Protein AF-A0A1B6I574-F1 (afdb_monomer)

Mean predicted aligned error: 7.99 Å

Foldseek 3Di:
DPDDDDDDDDPDDPDDDQFAPPAAEDEAEFAFQPQDDFLVCCVVSLQDCPPPCVGSVVSSVVVVVVVVSCVRHVYHYRYGYWNDPWDADPVDGGTDTRRRCVVVVVD

Structure (mmCIF, N/CA/C/O backbone):
data_AF-A0A1B6I574-F1
#
_entry.id   AF-A0A1B6I574-F1
#
loop_
_atom_site.group_PDB
_atom_site.id
_atom_site.type_symbol
_atom_site.label_atom_id
_atom_site.label_alt_id
_atom_site.label_comp_id
_atom_site.label_asym_id
_atom_site.label_entity_id
_atom_site.label_seq_id
_atom_site.pdbx_PDB_ins_code
_atom_site.Cartn_x
_atom_site.Cartn_y
_atom_site.Cartn_z
_atom_site.occupancy
_atom_site.B_iso_or_equiv
_atom_site.auth_seq_id
_atom_site.auth_comp_id
_atom_site.auth_asym_id
_atom_site.auth_atom_id
_atom_site.pdbx_PDB_model_num
ATOM 1 N N . ASN A 1 1 ? -58.635 -9.115 32.995 1.00 46.16 1 ASN A N 1
ATOM 2 C CA . ASN A 1 1 ? -57.243 -9.573 33.195 1.00 46.16 1 ASN A CA 1
ATOM 3 C C . ASN A 1 1 ? -56.537 -9.670 31.858 1.00 46.16 1 ASN A C 1
ATOM 5 O O . ASN A 1 1 ? -56.694 -10.666 31.168 1.00 46.16 1 ASN A O 1
ATOM 9 N N . VAL A 1 2 ? -55.830 -8.611 31.457 1.00 53.78 2 VAL A N 1
ATOM 10 C CA . VAL A 1 2 ? -55.049 -8.604 30.211 1.00 53.78 2 VAL A CA 1
ATOM 11 C C . VAL A 1 2 ? -53.690 -9.219 30.532 1.00 53.78 2 VAL A C 1
ATOM 13 O O . VAL A 1 2 ? -52.895 -8.623 31.253 1.00 53.78 2 VAL A O 1
ATOM 16 N N . SER A 1 3 ? -53.461 -10.445 30.069 1.00 62.00 3 SER A N 1
ATOM 17 C CA . SER A 1 3 ? -52.201 -11.162 30.256 1.00 62.00 3 SER A CA 1
ATOM 18 C C . SER A 1 3 ? -51.074 -10.413 29.548 1.00 62.00 3 SER A C 1
ATOM 20 O O . SER A 1 3 ? -51.012 -10.373 28.318 1.00 62.00 3 SER A O 1
ATOM 22 N N . THR A 1 4 ? -50.175 -9.804 30.312 1.00 70.81 4 THR A N 1
ATOM 23 C CA . THR A 1 4 ? -48.959 -9.203 29.768 1.00 70.81 4 THR A CA 1
ATOM 24 C C . THR A 1 4 ? -48.016 -10.320 29.326 1.00 70.81 4 THR A C 1
ATOM 26 O O . THR A 1 4 ? -47.449 -11.020 30.162 1.00 70.81 4 THR A O 1
ATOM 29 N N . GLY A 1 5 ? -47.889 -10.512 28.012 1.00 77.50 5 GLY A N 1
ATOM 30 C CA . GLY A 1 5 ? -46.981 -11.494 27.418 1.00 77.50 5 GLY A CA 1
ATOM 31 C C . GLY A 1 5 ? -45.498 -11.177 27.650 1.00 77.50 5 GLY A C 1
ATOM 32 O O . GLY A 1 5 ? -45.124 -10.057 28.007 1.00 77.50 5 GLY A O 1
ATOM 33 N N . PHE A 1 6 ? -44.653 -12.186 27.425 1.00 76.38 6 PHE A N 1
ATOM 34 C CA . PHE A 1 6 ? -43.200 -12.120 27.589 1.00 76.38 6 PHE A CA 1
ATOM 35 C C . PHE A 1 6 ? -42.573 -11.086 26.637 1.00 76.38 6 PHE A C 1
ATOM 37 O O . PHE A 1 6 ? -42.727 -11.176 25.419 1.00 76.38 6 PHE A O 1
ATOM 44 N N . LYS A 1 7 ? -41.866 -10.089 27.189 1.00 75.62 7 LYS A N 1
ATOM 45 C CA . LYS A 1 7 ? -41.201 -9.019 26.426 1.00 75.62 7 LYS A CA 1
ATOM 46 C C . LYS A 1 7 ? -39.696 -9.263 26.369 1.00 75.62 7 LYS A C 1
ATOM 48 O O . LYS A 1 7 ? -39.002 -9.072 27.364 1.00 75.62 7 LYS A O 1
ATOM 53 N N . ILE A 1 8 ? -39.188 -9.624 25.193 1.00 76.00 8 ILE A N 1
ATOM 54 C CA . ILE A 1 8 ? -37.747 -9.729 24.942 1.00 76.00 8 ILE A CA 1
ATOM 55 C C . ILE A 1 8 ? -37.215 -8.349 24.556 1.00 76.00 8 ILE A C 1
ATOM 57 O O . ILE A 1 8 ? -37.654 -7.767 23.565 1.00 76.00 8 ILE A O 1
ATOM 61 N N . LYS A 1 9 ? -36.254 -7.831 25.326 1.00 76.94 9 LYS A N 1
ATOM 62 C CA . LYS A 1 9 ? -35.426 -6.689 24.924 1.00 76.94 9 LYS A CA 1
ATOM 63 C C . LYS A 1 9 ? -34.102 -7.217 24.387 1.00 76.94 9 LYS A C 1
ATOM 65 O O . LYS A 1 9 ? -33.353 -7.869 25.107 1.00 76.94 9 LYS A O 1
ATOM 70 N N . LEU A 1 10 ? -33.834 -6.952 23.114 1.00 77.81 10 LEU A N 1
ATOM 71 C CA . LEU A 1 10 ? -32.536 -7.218 22.507 1.00 77.81 10 LEU A CA 1
ATOM 72 C C . LEU A 1 10 ? -31.601 -6.063 22.880 1.00 77.81 10 LEU A C 1
ATOM 74 O O . LEU A 1 10 ? -31.841 -4.932 22.471 1.00 77.81 10 LEU A O 1
ATOM 78 N N . ASN A 1 11 ? -30.562 -6.343 23.668 1.00 78.62 11 ASN A N 1
ATOM 79 C CA . ASN A 1 11 ? -29.603 -5.318 24.104 1.00 78.62 11 ASN A CA 1
ATOM 80 C C . ASN 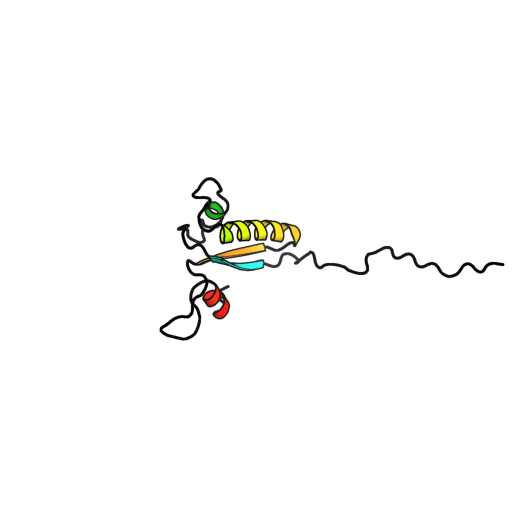A 1 11 ? -28.476 -5.073 23.088 1.00 78.62 11 ASN A C 1
ATOM 82 O O . ASN A 1 11 ? -27.769 -4.081 23.208 1.00 78.62 11 ASN A O 1
ATOM 86 N N . ASN A 1 12 ? -28.323 -5.955 22.093 1.00 76.44 12 ASN A N 1
ATOM 87 C CA . ASN A 1 12 ? -27.235 -5.922 21.118 1.00 76.44 12 ASN A CA 1
ATOM 88 C C . ASN A 1 12 ? -27.755 -6.096 19.688 1.00 76.44 12 ASN A C 1
ATOM 90 O O . ASN A 1 12 ? -28.802 -6.704 19.449 1.00 76.44 12 ASN A O 1
ATOM 94 N N . THR A 1 13 ? -26.970 -5.617 18.728 1.00 76.75 13 THR A N 1
ATOM 95 C CA . THR A 1 13 ? -27.197 -5.825 17.298 1.00 76.75 13 THR A CA 1
ATOM 96 C C . THR A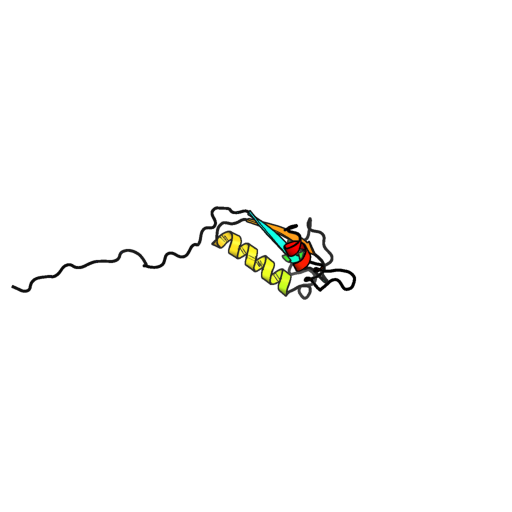 1 13 ? -27.004 -7.298 16.931 1.00 76.75 13 THR A C 1
ATOM 98 O O . THR A 1 13 ? -26.040 -7.934 17.352 1.00 76.75 13 THR A O 1
ATOM 101 N N . LYS A 1 14 ? -27.890 -7.843 16.087 1.00 77.75 14 LYS A N 1
ATOM 102 C CA . LYS A 1 14 ? -27.787 -9.220 15.559 1.00 77.75 14 LYS A CA 1
ATOM 103 C C . LYS A 1 14 ? -26.499 -9.459 14.754 1.00 77.75 14 LYS A C 1
ATOM 105 O O . LYS A 1 14 ? -26.061 -10.598 14.622 1.00 77.75 14 LYS A O 1
ATOM 110 N N . VAL A 1 15 ? -25.912 -8.396 14.204 1.00 78.56 15 VAL A N 1
ATOM 111 C CA . VAL A 1 15 ? -24.715 -8.441 13.361 1.00 78.56 15 VAL A CA 1
ATOM 112 C C . VAL A 1 15 ? -23.536 -7.855 14.130 1.00 78.56 15 VAL A C 1
ATOM 114 O O . VAL A 1 15 ? -23.563 -6.684 14.504 1.00 78.56 15 VAL A O 1
ATOM 117 N N . LYS A 1 16 ? -22.493 -8.665 14.332 1.00 76.06 16 LYS A N 1
ATOM 118 C CA . LYS A 1 16 ? -21.176 -8.224 14.804 1.00 76.06 16 LYS A CA 1
ATOM 119 C C . LYS A 1 16 ? -20.217 -8.262 13.617 1.00 76.06 16 LYS A C 1
ATOM 121 O O . LYS A 1 16 ? -19.894 -9.343 13.129 1.00 76.06 16 LYS A O 1
ATOM 126 N N . LEU A 1 17 ? -19.798 -7.097 13.133 1.00 75.25 17 LEU A N 1
ATOM 127 C CA . LEU A 1 17 ? -18.767 -7.003 12.100 1.00 75.25 17 LEU A CA 1
ATOM 128 C C . LEU A 1 17 ? -17.408 -7.349 12.729 1.00 75.25 17 LEU A C 1
ATOM 130 O O . LEU A 1 17 ? -17.135 -6.940 13.859 1.00 75.25 17 LEU A O 1
ATOM 134 N N . ARG A 1 18 ? -16.570 -8.130 12.033 1.00 75.25 18 ARG A N 1
ATOM 135 C CA . ARG A 1 18 ? -15.178 -8.334 12.463 1.00 75.25 18 ARG A CA 1
ATOM 136 C C . ARG A 1 18 ? -14.414 -7.053 12.179 1.00 75.25 18 ARG A C 1
ATOM 138 O O . ARG A 1 18 ? -14.101 -6.776 11.029 1.00 75.25 18 ARG A O 1
ATOM 145 N N . SER A 1 19 ? -14.159 -6.292 13.231 1.00 83.25 19 SER A N 1
ATOM 146 C CA . SER A 1 19 ? -13.442 -5.023 13.166 1.00 83.25 19 SER A CA 1
ATOM 147 C C . SER A 1 19 ? -12.072 -5.071 13.847 1.00 83.25 19 SER A C 1
ATOM 149 O O . SER A 1 19 ? -11.482 -4.030 14.074 1.00 83.25 19 SER A O 1
ATOM 151 N N . ASP A 1 20 ? -11.594 -6.253 14.228 1.00 92.50 20 ASP A N 1
ATOM 152 C CA . ASP A 1 20 ? -10.308 -6.435 14.903 1.00 92.50 20 ASP A CA 1
ATOM 153 C C . ASP A 1 20 ? -9.619 -7.660 14.305 1.00 92.50 20 ASP A C 1
ATOM 155 O O . ASP A 1 20 ? -10.174 -8.764 14.310 1.00 92.50 20 ASP A O 1
ATOM 159 N N . PHE A 1 21 ? -8.448 -7.439 13.719 1.00 94.31 21 PHE A N 1
ATOM 160 C CA . PHE A 1 21 ? -7.605 -8.446 13.085 1.00 94.31 21 PHE A CA 1
ATOM 161 C C . PHE A 1 21 ? -6.492 -8.927 14.026 1.00 94.31 21 PHE A C 1
ATOM 163 O O . PHE A 1 21 ? -5.624 -9.695 13.613 1.00 94.31 21 PHE A O 1
ATOM 170 N N . HIS A 1 22 ? -6.547 -8.531 15.301 1.00 94.50 22 HIS A N 1
ATOM 171 C CA . HIS A 1 22 ? -5.705 -9.028 16.385 1.00 94.50 22 HIS A CA 1
ATOM 172 C C . HIS A 1 22 ? -4.199 -8.864 16.135 1.00 94.50 22 HIS A C 1
ATOM 174 O O . HIS A 1 22 ? -3.400 -9.711 16.531 1.00 94.50 22 HIS A O 1
ATOM 180 N N . GLY A 1 23 ? -3.807 -7.773 15.478 1.00 95.00 23 GLY A N 1
ATOM 181 C CA . GLY A 1 23 ? -2.414 -7.449 15.193 1.00 95.00 23 GLY A CA 1
ATOM 182 C C . GLY A 1 23 ? -1.776 -8.333 14.123 1.00 95.00 23 GLY A C 1
ATOM 183 O O . GLY A 1 23 ? -0.554 -8.474 14.117 1.00 95.00 23 GLY A O 1
ATOM 184 N N . ILE A 1 24 ? -2.568 -8.958 13.237 1.00 95.75 24 ILE A N 1
ATOM 185 C CA . ILE A 1 24 ? -2.009 -9.731 12.121 1.00 95.75 24 ILE A CA 1
ATOM 186 C C . ILE A 1 24 ? -1.063 -8.858 11.293 1.00 95.75 24 ILE A C 1
ATOM 188 O O . ILE A 1 24 ? -1.345 -7.693 11.021 1.00 95.75 24 ILE A O 1
ATOM 192 N N . ARG A 1 25 ? 0.055 -9.446 10.874 1.00 96.12 25 ARG A N 1
ATOM 193 C CA . ARG A 1 25 ? 1.041 -8.801 10.015 1.00 96.12 25 ARG A CA 1
ATOM 194 C C . ARG A 1 25 ? 0.811 -9.226 8.573 1.00 96.12 25 ARG A C 1
ATOM 196 O O . ARG A 1 25 ? 1.021 -10.388 8.230 1.00 96.12 25 ARG A O 1
ATOM 203 N N . LEU A 1 26 ? 0.348 -8.297 7.749 1.00 94.56 26 LEU A N 1
ATOM 204 C CA . LEU A 1 26 ? 0.163 -8.485 6.317 1.00 94.56 26 LEU A CA 1
ATOM 205 C C . LEU A 1 26 ? 1.456 -8.117 5.591 1.00 94.56 26 LEU A C 1
ATOM 207 O O . LEU A 1 26 ? 2.044 -7.071 5.860 1.00 94.56 26 LEU A O 1
ATOM 211 N N . ARG A 1 27 ? 1.872 -8.960 4.646 1.00 94.75 27 ARG A N 1
A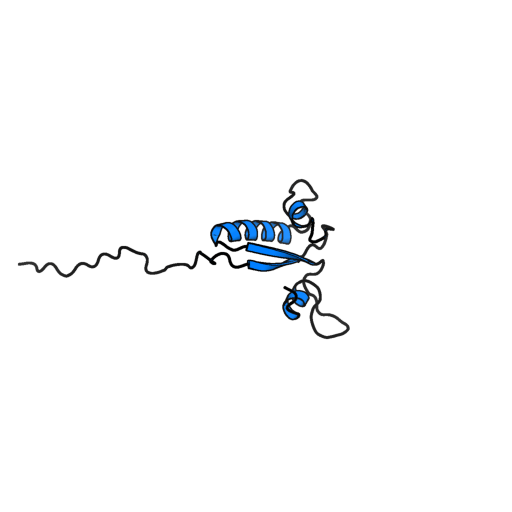TOM 212 C CA . ARG A 1 27 ? 2.879 -8.597 3.649 1.00 94.75 27 ARG A CA 1
ATOM 213 C C . ARG A 1 27 ? 2.180 -8.299 2.337 1.00 94.75 27 ARG A C 1
ATOM 215 O O . ARG A 1 27 ? 1.250 -9.006 1.953 1.00 94.75 27 ARG A O 1
ATOM 222 N N . GLY A 1 28 ? 2.615 -7.248 1.667 1.00 93.62 28 GLY A N 1
ATOM 223 C CA . GLY A 1 28 ? 2.056 -6.834 0.395 1.00 93.62 28 GLY A CA 1
ATOM 224 C C . GLY A 1 28 ? 3.097 -6.283 -0.558 1.00 93.62 28 GLY A C 1
ATOM 225 O O . GLY A 1 28 ? 4.302 -6.321 -0.322 1.00 93.62 28 GLY A O 1
ATOM 226 N N . THR A 1 29 ? 2.599 -5.732 -1.653 1.00 95.06 29 THR A N 1
ATOM 227 C CA . THR A 1 29 ? 3.414 -5.058 -2.655 1.00 95.06 29 THR A CA 1
ATOM 228 C C . THR A 1 29 ? 2.706 -3.795 -3.119 1.00 95.06 29 THR A C 1
ATOM 230 O O . THR A 1 29 ? 1.475 -3.746 -3.188 1.00 95.06 29 THR A O 1
ATOM 233 N N . VAL A 1 30 ? 3.481 -2.755 -3.408 1.00 95.06 30 VAL A N 1
ATOM 234 C CA . VAL A 1 30 ? 3.000 -1.481 -3.941 1.00 95.06 30 VAL A CA 1
ATOM 235 C C . VAL A 1 30 ? 3.666 -1.247 -5.289 1.00 95.06 30 VAL A C 1
ATOM 237 O O . VAL A 1 30 ? 4.891 -1.244 -5.411 1.00 95.06 30 VAL A O 1
ATOM 240 N N . VAL A 1 31 ? 2.851 -1.015 -6.315 1.00 95.38 31 VAL A N 1
ATOM 241 C CA . VAL A 1 31 ? 3.354 -0.712 -7.657 1.00 95.38 31 VAL A CA 1
ATOM 242 C C . VAL A 1 31 ? 3.701 0.768 -7.740 1.00 95.38 31 VAL A C 1
ATOM 244 O O . VAL A 1 31 ? 2.817 1.612 -7.608 1.00 95.38 31 VAL A O 1
ATOM 247 N N . LEU A 1 32 ? 4.961 1.102 -8.000 1.00 94.69 32 LEU A N 1
ATOM 248 C CA . LEU A 1 32 ? 5.408 2.467 -8.276 1.00 94.69 32 LEU A CA 1
ATOM 249 C C . LEU A 1 32 ? 6.103 2.503 -9.635 1.00 94.69 32 LEU A C 1
ATOM 251 O O . LEU A 1 32 ? 7.243 2.075 -9.786 1.00 94.69 32 LEU A O 1
ATOM 255 N N . THR A 1 33 ? 5.401 3.013 -10.644 1.00 94.12 33 THR A N 1
ATOM 256 C CA . THR A 1 33 ? 5.876 2.990 -12.036 1.00 94.12 33 THR A CA 1
ATOM 257 C C . THR A 1 33 ? 6.750 4.191 -12.385 1.00 94.12 33 THR A C 1
ATOM 259 O O . THR A 1 33 ? 7.649 4.089 -13.221 1.00 94.12 33 THR A O 1
ATOM 262 N N . LYS A 1 34 ? 6.493 5.353 -11.770 1.00 92.06 34 LYS A N 1
ATOM 263 C CA . LYS A 1 34 ? 7.151 6.624 -12.119 1.00 92.06 34 LYS A CA 1
ATOM 264 C C . LYS A 1 34 ? 7.964 7.189 -10.962 1.00 92.06 34 LYS A C 1
ATOM 266 O O . LYS A 1 34 ? 9.013 7.796 -11.177 1.00 92.06 34 LYS A O 1
ATOM 271 N N . LEU A 1 35 ? 7.502 6.994 -9.734 1.00 88.88 35 LEU A N 1
ATOM 272 C CA . LEU A 1 35 ? 8.175 7.423 -8.522 1.00 88.88 35 LEU A CA 1
ATOM 273 C C . LEU A 1 35 ? 9.346 6.485 -8.208 1.00 88.88 35 LEU A C 1
ATOM 275 O O . LEU A 1 35 ? 9.201 5.500 -7.493 1.00 88.88 35 LEU A O 1
ATOM 279 N N . LYS A 1 36 ? 10.527 6.808 -8.742 1.00 82.00 36 LYS A N 1
ATOM 280 C CA . LYS A 1 36 ? 11.740 5.995 -8.566 1.00 82.00 36 LYS A CA 1
ATOM 281 C C . LYS A 1 36 ? 12.184 5.940 -7.107 1.00 82.00 36 LYS A C 1
ATOM 283 O O . LYS A 1 36 ? 12.728 6.912 -6.591 1.00 82.00 36 LYS A O 1
ATOM 288 N N . THR A 1 37 ? 11.944 4.822 -6.442 1.00 83.50 37 THR A N 1
ATOM 289 C CA . THR A 1 37 ? 12.190 4.638 -5.010 1.00 83.50 37 THR A CA 1
ATOM 290 C C . THR A 1 37 ? 12.607 3.192 -4.751 1.00 83.50 37 THR A C 1
ATOM 292 O O . THR A 1 37 ? 12.381 2.331 -5.597 1.00 83.50 37 THR A O 1
ATOM 295 N N . ASN A 1 38 ? 13.220 2.920 -3.603 1.00 77.44 38 ASN A N 1
ATOM 296 C CA . ASN A 1 38 ? 13.420 1.557 -3.113 1.00 77.44 38 ASN A CA 1
ATOM 297 C C . ASN A 1 38 ? 12.514 1.315 -1.896 1.00 77.44 38 ASN A C 1
ATOM 299 O O . ASN A 1 38 ? 11.954 2.263 -1.350 1.00 77.44 38 ASN A O 1
ATOM 303 N N . SER A 1 39 ? 12.369 0.066 -1.450 1.00 78.75 39 SER A N 1
ATOM 304 C CA . SER A 1 39 ? 11.496 -0.251 -0.309 1.00 78.75 39 SER A CA 1
ATOM 305 C C . SER A 1 39 ? 11.890 0.489 0.980 1.00 78.75 39 SER A C 1
ATOM 307 O O . SER A 1 39 ? 11.030 0.769 1.802 1.00 78.75 39 SER A O 1
ATOM 309 N N . SER A 1 40 ? 13.164 0.864 1.149 1.00 84.00 40 SER A N 1
ATOM 310 C CA . SER A 1 40 ? 13.659 1.548 2.353 1.00 84.00 40 SER A CA 1
ATOM 311 C C . SER A 1 40 ? 13.188 2.998 2.489 1.00 84.00 40 SER A C 1
ATOM 313 O O . SER A 1 40 ? 13.136 3.503 3.603 1.00 84.00 40 SER A O 1
ATOM 315 N N . ASN A 1 41 ? 12.871 3.676 1.382 1.00 88.75 41 ASN A N 1
ATOM 316 C CA . ASN A 1 41 ? 12.387 5.062 1.381 1.00 88.75 41 ASN A CA 1
ATOM 317 C C . ASN A 1 41 ? 11.007 5.227 0.725 1.00 88.75 41 ASN A C 1
ATOM 319 O O . ASN A 1 41 ? 10.523 6.347 0.576 1.00 88.75 41 ASN A O 1
ATOM 323 N N . ALA A 1 42 ? 10.373 4.127 0.317 1.00 90.06 42 ALA A N 1
ATOM 324 C CA . ALA A 1 42 ? 9.107 4.154 -0.400 1.00 90.06 42 ALA A CA 1
ATOM 325 C C . ALA A 1 42 ? 7.994 4.829 0.401 1.00 90.06 42 ALA A C 1
ATOM 327 O O . ALA A 1 42 ? 7.281 5.658 -0.154 1.00 90.06 42 ALA A O 1
ATOM 328 N N . GLU A 1 43 ? 7.875 4.508 1.690 1.00 91.44 43 GLU A N 1
ATOM 329 C CA . GLU A 1 43 ? 6.858 5.079 2.576 1.00 91.44 43 GLU A CA 1
ATOM 330 C C . GLU A 1 43 ? 6.935 6.609 2.598 1.00 91.44 43 GLU A C 1
ATOM 332 O O . GLU A 1 43 ? 5.972 7.268 2.211 1.00 91.44 43 GLU A O 1
ATOM 337 N N . GLU A 1 44 ? 8.103 7.169 2.930 1.00 91.06 44 GLU A N 1
ATOM 338 C CA . GLU A 1 44 ? 8.337 8.618 2.968 1.00 91.06 44 GLU A CA 1
ATOM 339 C C . GLU A 1 44 ? 7.948 9.288 1.641 1.00 91.06 44 GLU A C 1
ATOM 341 O O . GLU A 1 44 ? 7.261 10.308 1.617 1.00 91.06 44 GLU A O 1
ATOM 346 N N . ARG A 1 45 ? 8.324 8.682 0.509 1.00 90.31 45 ARG A N 1
ATOM 347 C CA . ARG A 1 45 ? 8.038 9.253 -0.815 1.00 90.31 45 ARG A CA 1
ATOM 348 C C . ARG A 1 45 ? 6.586 9.107 -1.253 1.00 90.31 45 ARG A C 1
ATOM 350 O O . ARG A 1 45 ? 6.114 9.928 -2.041 1.00 90.31 45 ARG A O 1
ATOM 357 N N . ILE A 1 46 ? 5.899 8.058 -0.810 1.00 91.62 46 ILE A N 1
ATOM 358 C CA . ILE A 1 46 ? 4.485 7.828 -1.109 1.00 91.62 46 ILE A CA 1
ATOM 359 C C . ILE A 1 46 ? 3.619 8.854 -0.370 1.00 91.62 46 ILE A C 1
ATOM 361 O O . ILE A 1 46 ? 2.682 9.391 -0.968 1.00 91.62 46 ILE A O 1
ATOM 365 N N . VAL A 1 47 ? 3.932 9.127 0.903 1.00 92.06 47 VAL A N 1
ATOM 366 C CA . VAL A 1 47 ? 3.149 10.042 1.750 1.00 92.06 47 VAL A CA 1
ATOM 367 C C . VAL A 1 47 ? 3.438 11.520 1.471 1.00 92.06 47 VAL A C 1
ATOM 369 O O . VAL A 1 47 ? 2.615 12.373 1.800 1.00 92.06 47 VAL A O 1
ATOM 372 N N . ASP A 1 48 ? 4.568 11.842 0.836 1.00 90.44 48 ASP A N 1
ATOM 373 C CA . ASP A 1 48 ? 4.930 13.221 0.509 1.00 90.44 48 ASP A CA 1
ATOM 374 C C . ASP A 1 48 ? 4.060 13.807 -0.624 1.00 90.44 48 ASP A C 1
ATOM 376 O O . ASP A 1 48 ? 4.194 13.490 -1.814 1.00 90.44 48 ASP A O 1
ATOM 380 N N . THR A 1 49 ? 3.173 14.729 -0.246 1.00 83.75 49 THR A N 1
ATOM 381 C CA . THR A 1 49 ? 2.288 15.464 -1.160 1.00 83.75 49 THR A CA 1
ATOM 382 C C . THR A 1 49 ? 2.970 16.625 -1.885 1.00 83.75 49 THR A C 1
ATOM 384 O O . THR A 1 49 ? 2.414 17.149 -2.849 1.00 83.75 49 THR A O 1
ATOM 387 N N . ASN A 1 50 ? 4.157 17.046 -1.449 1.00 87.88 50 ASN A N 1
ATOM 388 C CA . ASN A 1 50 ? 4.915 18.134 -2.065 1.00 87.88 50 ASN A CA 1
ATOM 389 C C . ASN A 1 50 ? 5.777 17.630 -3.232 1.00 87.88 50 ASN A C 1
ATOM 391 O O . ASN A 1 50 ? 6.042 18.377 -4.176 1.00 87.88 50 ASN A O 1
ATOM 395 N N . ILE A 1 51 ? 6.188 16.357 -3.208 1.00 82.25 51 ILE A N 1
ATOM 396 C CA . ILE A 1 51 ? 7.018 15.757 -4.259 1.00 82.25 51 ILE A CA 1
ATOM 397 C C . ILE A 1 51 ? 6.156 15.056 -5.312 1.00 82.25 51 ILE A C 1
ATOM 399 O O . ILE A 1 51 ? 5.634 13.958 -5.099 1.00 82.25 51 ILE A O 1
ATOM 403 N N . LEU A 1 52 ? 6.102 15.667 -6.503 1.00 85.31 52 LEU A N 1
ATOM 404 C CA . LEU A 1 52 ? 5.512 15.108 -7.729 1.00 85.31 52 LEU A CA 1
ATOM 405 C C . LEU A 1 52 ? 4.148 14.420 -7.483 1.00 85.31 52 LEU A C 1
ATOM 407 O O . LEU A 1 52 ? 3.979 13.251 -7.835 1.00 85.31 52 LEU A O 1
ATOM 411 N N . PRO A 1 53 ? 3.157 15.129 -6.907 1.00 85.19 53 PRO A N 1
ATOM 412 C CA . PRO A 1 53 ? 1.912 14.534 -6.398 1.00 85.19 53 PRO A CA 1
ATOM 413 C C . PRO A 1 53 ? 1.046 13.839 -7.456 1.00 85.19 53 PRO A C 1
ATOM 415 O O . PRO A 1 53 ? 0.147 13.070 -7.130 1.00 85.19 53 PRO A O 1
ATOM 418 N N . HIS A 1 54 ? 1.301 14.109 -8.735 1.00 89.44 54 HIS A N 1
ATOM 419 C CA . HIS A 1 54 ? 0.584 13.520 -9.861 1.00 89.44 54 HIS A CA 1
ATOM 420 C C . HIS A 1 54 ? 1.115 12.133 -10.268 1.00 89.44 54 HIS A C 1
ATOM 422 O O . HIS A 1 54 ? 0.504 11.475 -11.111 1.00 89.44 54 HIS A O 1
ATOM 428 N N . LEU A 1 55 ? 2.256 11.690 -9.728 1.00 93.75 55 LEU A N 1
ATOM 429 C CA . LEU A 1 55 ? 2.840 10.386 -10.044 1.00 93.75 55 LEU A CA 1
ATOM 430 C C . LEU A 1 55 ? 2.275 9.291 -9.139 1.00 93.75 55 LEU A C 1
ATOM 432 O O . LEU A 1 55 ? 2.144 9.485 -7.933 1.00 93.75 55 LEU A O 1
ATOM 436 N N . ASP A 1 56 ? 1.972 8.135 -9.740 1.00 93.44 56 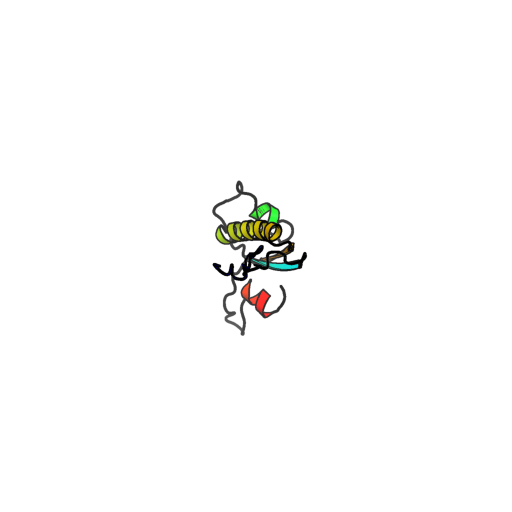ASP A N 1
ATOM 437 C CA . ASP A 1 56 ? 1.495 6.924 -9.055 1.00 93.44 56 ASP A CA 1
ATOM 438 C C . ASP A 1 56 ? 0.331 7.190 -8.080 1.00 93.44 56 ASP A C 1
ATOM 440 O O . ASP A 1 56 ? 0.238 6.595 -7.009 1.00 93.44 56 ASP A O 1
ATOM 444 N N . SER A 1 57 ? -0.575 8.101 -8.454 1.00 93.00 57 SER A N 1
ATOM 445 C CA . SER A 1 57 ? -1.646 8.602 -7.582 1.00 93.00 57 SER A CA 1
ATOM 446 C C . SER A 1 57 ? -2.548 7.498 -7.030 1.00 93.00 57 SER A C 1
ATOM 448 O O . SER A 1 57 ? -2.937 7.560 -5.867 1.00 93.00 57 SER A O 1
ATOM 450 N N . VAL A 1 58 ? -2.838 6.465 -7.828 1.00 92.94 58 VAL A N 1
ATOM 451 C CA . VAL A 1 58 ? -3.615 5.290 -7.399 1.00 92.94 58 VAL A CA 1
ATOM 452 C C . VAL A 1 58 ? -2.890 4.534 -6.289 1.00 92.94 58 VAL A C 1
ATOM 454 O O . VAL A 1 58 ? -3.490 4.234 -5.258 1.00 92.94 58 VAL A O 1
ATOM 457 N N . SER A 1 59 ? -1.598 4.262 -6.470 1.00 94.12 59 SER A N 1
ATOM 458 C CA . SER A 1 59 ? -0.777 3.558 -5.484 1.00 94.12 59 SER A CA 1
ATOM 459 C C . SER A 1 59 ? -0.630 4.375 -4.206 1.00 94.12 59 SER A C 1
ATOM 461 O O . SER A 1 59 ? -0.799 3.835 -3.117 1.00 94.12 59 SER A O 1
ATOM 463 N N . ARG A 1 60 ? -0.409 5.692 -4.328 1.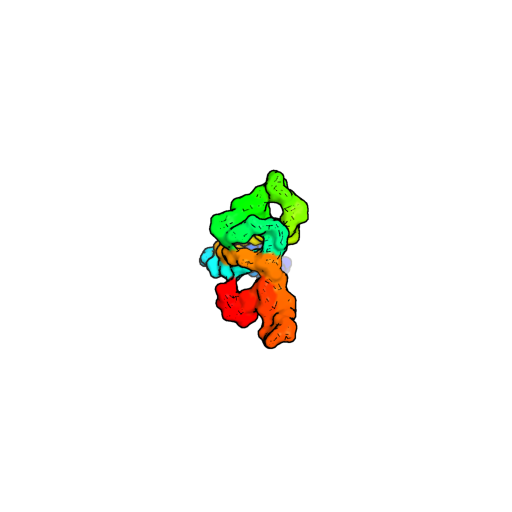00 93.94 60 ARG A N 1
ATOM 464 C CA . ARG A 1 60 ? -0.322 6.598 -3.176 1.00 93.94 60 ARG A CA 1
ATOM 465 C C . ARG A 1 60 ? -1.628 6.658 -2.393 1.00 93.94 60 ARG A C 1
ATOM 467 O O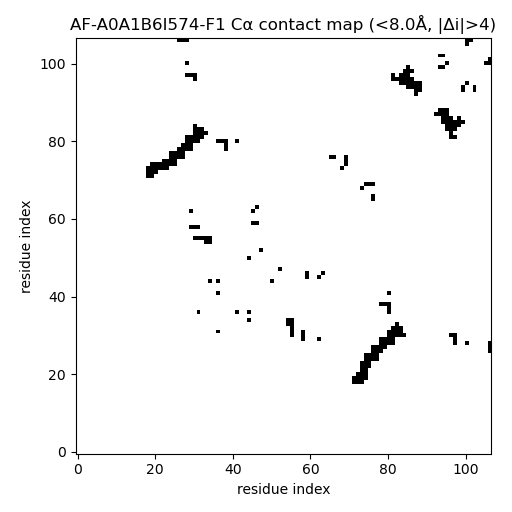 . ARG A 1 60 ? -1.628 6.469 -1.182 1.00 93.94 60 ARG A O 1
ATOM 474 N N . PHE A 1 61 ? -2.746 6.861 -3.086 1.00 94.44 61 PHE A N 1
ATOM 475 C CA . PHE A 1 61 ? -4.068 6.862 -2.467 1.00 94.44 61 PHE A CA 1
ATOM 476 C C . PHE A 1 61 ? -4.353 5.539 -1.748 1.00 94.44 61 PHE A C 1
ATOM 478 O O . PHE A 1 61 ? -4.782 5.540 -0.596 1.00 94.44 61 PHE A O 1
ATOM 485 N N . THR A 1 62 ? -4.076 4.414 -2.408 1.00 95.00 62 THR A N 1
ATOM 486 C CA . THR A 1 62 ? -4.329 3.082 -1.847 1.00 95.00 62 THR A CA 1
ATOM 487 C C . THR A 1 62 ? -3.455 2.822 -0.624 1.00 95.00 62 THR A C 1
ATOM 489 O O . THR A 1 62 ? -3.950 2.299 0.368 1.00 95.00 62 THR A O 1
ATOM 492 N N . TYR A 1 63 ? -2.189 3.240 -0.641 1.00 94.56 63 TYR A N 1
ATOM 493 C CA . TYR A 1 63 ? -1.310 3.121 0.520 1.00 94.56 63 TYR A CA 1
ATOM 494 C C . TYR A 1 63 ? -1.838 3.909 1.727 1.00 94.56 63 TYR A C 1
ATOM 496 O O . TYR A 1 63 ? -1.983 3.347 2.810 1.00 94.56 63 TYR A O 1
ATOM 504 N N . ILE A 1 64 ? -2.226 5.175 1.530 1.00 94.62 64 ILE A N 1
ATOM 505 C CA . ILE A 1 64 ? -2.837 5.990 2.593 1.00 94.62 64 ILE A CA 1
ATOM 506 C C . ILE A 1 64 ? -4.127 5.346 3.110 1.00 94.62 64 ILE A C 1
ATOM 508 O O . ILE A 1 64 ? -4.364 5.322 4.318 1.00 94.62 64 ILE A O 1
ATOM 512 N N . LEU A 1 65 ? -4.956 4.787 2.223 1.00 95.75 65 LEU A N 1
ATOM 513 C CA . LEU A 1 65 ? -6.139 4.033 2.630 1.00 95.75 65 LEU A CA 1
ATOM 514 C C . LEU A 1 65 ? -5.751 2.849 3.527 1.00 95.75 65 LEU A C 1
ATOM 516 O O . LEU A 1 65 ? -6.337 2.697 4.593 1.00 95.75 65 LEU A O 1
ATOM 520 N N . PHE A 1 66 ? -4.747 2.054 3.150 1.00 95.25 66 PHE A N 1
ATOM 521 C CA . PHE A 1 66 ? -4.283 0.919 3.952 1.00 95.25 66 PHE A CA 1
ATOM 522 C C . PHE A 1 66 ? -3.760 1.327 5.332 1.00 95.25 66 PHE A C 1
ATOM 524 O O . PHE A 1 66 ? -4.069 0.626 6.290 1.00 95.25 66 PHE A O 1
ATOM 531 N N . LEU A 1 67 ? -3.070 2.466 5.463 1.00 94.62 67 LEU A N 1
ATOM 532 C CA . LEU A 1 67 ? -2.667 2.995 6.774 1.00 94.62 67 LEU A CA 1
ATOM 533 C C . LEU A 1 67 ? -3.884 3.254 7.677 1.00 94.62 67 LEU A C 1
ATOM 535 O O . LEU A 1 67 ? -3.926 2.790 8.812 1.00 94.62 67 LEU A O 1
ATOM 539 N N . ASN A 1 68 ? -4.924 3.904 7.141 1.00 95.75 68 ASN A N 1
ATOM 540 C CA . ASN A 1 68 ? -6.167 4.145 7.883 1.00 95.75 68 ASN A CA 1
ATOM 541 C C . ASN A 1 68 ? -6.887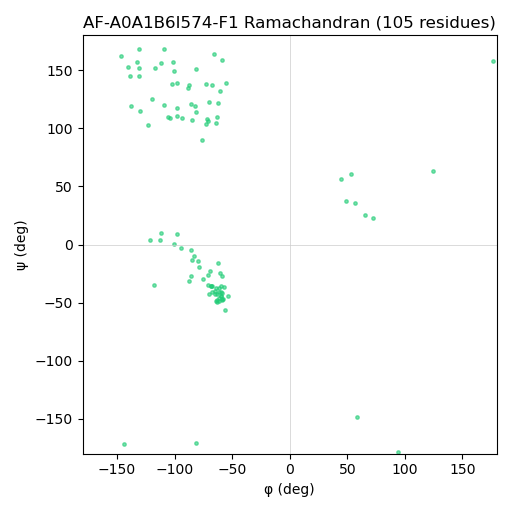 2.836 8.244 1.00 95.75 68 ASN A C 1
ATOM 543 O O . ASN A 1 68 ? -7.483 2.718 9.314 1.00 95.75 68 ASN A O 1
ATOM 547 N N . LEU A 1 69 ? -6.859 1.848 7.345 1.00 94.94 69 LEU A N 1
ATOM 548 C CA . LEU A 1 69 ? -7.449 0.538 7.602 1.00 94.94 69 LEU A CA 1
ATOM 549 C C . LEU A 1 69 ? -6.676 -0.237 8.672 1.00 94.94 69 LEU A C 1
ATOM 551 O O . LEU A 1 69 ? -7.311 -0.938 9.457 1.00 94.94 69 LEU A O 1
ATOM 555 N N . GLN A 1 70 ? -5.351 -0.104 8.721 1.00 95.12 70 GLN A N 1
ATOM 556 C CA . GLN A 1 70 ? -4.515 -0.724 9.747 1.00 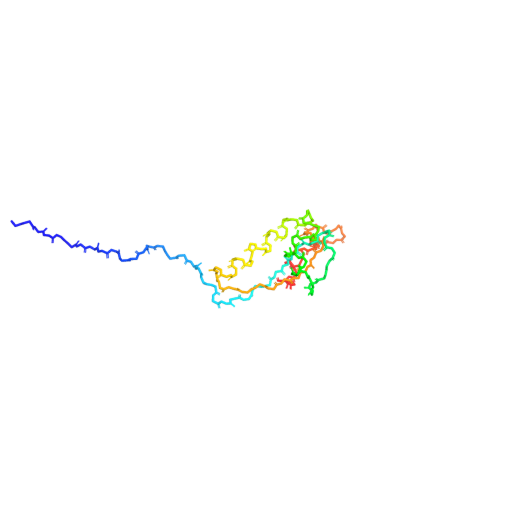95.12 70 GLN A CA 1
ATOM 557 C C . GLN A 1 70 ? -4.918 -0.229 11.140 1.00 95.12 70 GLN A C 1
ATOM 559 O O . GLN A 1 70 ? -5.125 -1.050 12.035 1.00 95.12 70 GLN A O 1
ATOM 564 N N . ASP A 1 71 ? -5.142 1.077 11.294 1.00 94.38 71 ASP A N 1
ATOM 565 C CA . ASP A 1 71 ? -5.608 1.662 12.555 1.00 94.38 71 ASP A CA 1
ATOM 566 C C . ASP A 1 71 ? -7.044 1.235 12.893 1.00 94.38 71 ASP A C 1
ATOM 568 O O . ASP A 1 71 ? -7.358 0.919 14.041 1.00 94.38 71 ASP A O 1
ATOM 572 N N . LEU A 1 72 ? -7.926 1.186 11.889 1.00 94.69 72 LEU A N 1
ATOM 573 C CA . LEU A 1 72 ? -9.332 0.825 12.078 1.00 94.69 72 LEU A CA 1
ATOM 574 C C . LEU A 1 72 ? -9.524 -0.650 12.455 1.00 94.69 72 LEU A C 1
ATOM 576 O O . LEU A 1 72 ? -10.441 -0.971 13.212 1.00 94.69 72 LEU A O 1
ATOM 580 N N . TYR A 1 73 ? -8.699 -1.534 11.893 1.00 95.12 73 TYR A N 1
ATOM 581 C CA . TYR A 1 73 ? -8.857 -2.983 11.993 1.00 95.12 73 TYR A CA 1
ATOM 582 C C . TYR A 1 73 ? -7.761 -3.678 12.800 1.00 95.12 73 TYR A C 1
ATOM 584 O O . TYR A 1 73 ? -7.799 -4.900 12.900 1.00 95.12 73 TYR A O 1
ATOM 592 N N . ASN A 1 74 ? -6.825 -2.945 13.409 1.00 95.00 74 ASN A N 1
ATOM 593 C CA . ASN A 1 74 ? -5.753 -3.496 14.243 1.00 95.00 74 ASN A CA 1
ATOM 594 C C . ASN A 1 74 ? -4.945 -4.592 13.517 1.00 95.00 74 ASN A C 1
ATOM 596 O O . ASN A 1 74 ? -4.914 -5.751 13.934 1.00 95.00 74 ASN A O 1
ATOM 600 N N . PHE A 1 75 ? -4.313 -4.229 12.402 1.00 96.44 75 PHE A N 1
ATOM 601 C CA . PHE A 1 75 ? -3.316 -5.050 11.702 1.00 96.44 75 PHE A CA 1
ATOM 602 C C . PHE A 1 75 ? -2.069 -4.216 11.399 1.00 96.44 75 PHE A C 1
ATOM 604 O O . PHE A 1 75 ? -2.100 -3.000 11.535 1.00 96.44 75 PHE A O 1
ATOM 611 N N . THR A 1 76 ? -0.978 -4.851 10.979 1.00 96.00 76 THR A N 1
ATOM 612 C CA . THR A 1 76 ? 0.207 -4.159 10.449 1.00 96.00 76 THR A CA 1
ATOM 613 C C . THR A 1 76 ? 0.456 -4.544 8.997 1.00 96.00 76 THR A C 1
ATOM 615 O O . THR A 1 76 ? 0.081 -5.639 8.572 1.00 96.00 76 THR A O 1
ATOM 618 N N . PHE A 1 77 ? 1.061 -3.647 8.221 1.00 93.50 77 PHE A N 1
ATOM 619 C CA . PHE A 1 77 ? 1.323 -3.850 6.798 1.00 93.50 77 PHE A CA 1
ATOM 620 C C . PHE A 1 77 ? 2.779 -3.541 6.453 1.00 93.50 77 PHE A C 1
ATOM 622 O O . PHE A 1 77 ? 3.195 -2.387 6.517 1.00 93.50 77 PHE A O 1
ATOM 629 N N . ASP A 1 78 ? 3.534 -4.557 6.035 1.00 92.81 78 ASP A N 1
ATOM 630 C CA . ASP A 1 78 ? 4.799 -4.337 5.332 1.00 92.81 78 ASP A CA 1
ATOM 631 C C . ASP A 1 78 ? 4.599 -4.528 3.842 1.00 92.81 78 ASP A C 1
ATOM 633 O O . ASP A 1 78 ? 3.806 -5.366 3.403 1.00 92.81 78 ASP A O 1
ATOM 637 N N . PHE A 1 79 ? 5.382 -3.805 3.054 1.00 93.19 79 PHE A N 1
ATOM 638 C CA . PHE A 1 79 ? 5.308 -3.917 1.614 1.00 93.19 79 PHE A CA 1
ATOM 639 C C . PHE A 1 79 ? 6.674 -3.865 0.953 1.00 93.19 79 PHE A C 1
ATOM 641 O O . PHE A 1 79 ? 7.613 -3.232 1.436 1.00 93.19 79 PHE A O 1
ATOM 648 N N . GLU A 1 80 ? 6.745 -4.504 -0.205 1.00 93.56 80 GLU A N 1
ATOM 649 C CA . GLU A 1 80 ? 7.815 -4.297 -1.169 1.00 93.56 80 GLU A CA 1
ATOM 650 C C . GLU A 1 80 ? 7.340 -3.393 -2.306 1.00 93.56 80 GLU A C 1
ATOM 652 O O . GLU A 1 80 ? 6.143 -3.273 -2.572 1.00 93.56 80 GLU A O 1
ATOM 657 N N . VAL A 1 81 ? 8.279 -2.739 -2.987 1.00 94.25 81 VAL A N 1
ATOM 658 C CA . VAL A 1 81 ? 7.972 -1.955 -4.186 1.00 94.25 81 VAL A CA 1
ATOM 659 C C . VAL A 1 81 ? 8.276 -2.768 -5.432 1.00 94.25 81 VAL A C 1
ATOM 661 O O . VAL A 1 81 ? 9.316 -3.415 -5.529 1.00 94.25 81 VAL A O 1
ATOM 664 N N . THR A 1 82 ? 7.393 -2.669 -6.419 1.00 94.94 82 THR A N 1
ATOM 665 C CA . THR A 1 82 ? 7.617 -3.197 -7.764 1.00 94.94 82 THR A CA 1
ATOM 666 C C . THR A 1 82 ? 7.289 -2.146 -8.820 1.00 94.94 82 THR A C 1
ATOM 668 O O . THR A 1 82 ? 6.463 -1.262 -8.600 1.00 94.94 82 THR A O 1
ATOM 671 N N . GLU A 1 83 ? 7.941 -2.217 -9.978 1.00 95.12 83 GLU A N 1
ATOM 672 C CA . GLU A 1 83 ? 7.751 -1.242 -11.063 1.00 95.12 83 GLU A CA 1
ATOM 673 C C . GLU A 1 83 ? 6.706 -1.689 -12.101 1.00 95.12 83 GLU A C 1
ATOM 675 O O . GLU A 1 83 ? 6.398 -0.939 -13.028 1.00 95.12 83 GLU A O 1
ATOM 680 N N . SER A 1 84 ? 6.142 -2.895 -11.955 1.00 95.25 84 SER A N 1
ATOM 681 C CA . SER A 1 84 ? 5.167 -3.470 -12.890 1.00 95.25 84 SER A CA 1
ATOM 682 C C . SER A 1 84 ? 3.941 -4.025 -12.168 1.00 95.25 84 SER A C 1
ATOM 684 O O . SER A 1 84 ? 4.036 -4.581 -11.075 1.00 95.25 84 SER A O 1
ATOM 686 N N . TRP A 1 85 ? 2.775 -3.898 -12.801 1.00 95.31 85 TRP A N 1
ATOM 687 C CA . TRP A 1 85 ? 1.510 -4.396 -12.262 1.00 95.31 85 TRP A CA 1
ATOM 688 C C . TRP A 1 85 ? 1.421 -5.920 -12.279 1.00 95.31 85 TRP A C 1
ATOM 690 O O . TRP A 1 85 ? 0.855 -6.495 -11.356 1.00 95.31 85 TRP A O 1
ATOM 700 N N . GLY A 1 86 ? 1.986 -6.575 -13.292 1.00 95.38 86 GLY A N 1
ATOM 701 C CA . GLY A 1 86 ? 1.848 -8.016 -13.470 1.00 95.38 86 GLY A CA 1
ATOM 702 C C . GLY A 1 86 ? 1.293 -8.419 -14.821 1.00 95.38 86 GLY A C 1
ATOM 703 O O . GLY A 1 86 ? 0.216 -8.998 -14.921 1.00 95.38 86 GLY A O 1
ATOM 704 N N . TYR A 1 87 ? 2.035 -8.094 -15.869 1.00 95.38 87 TYR A N 1
ATOM 705 C CA . TYR A 1 87 ? 1.786 -8.531 -17.230 1.00 95.38 87 TYR A CA 1
ATOM 706 C C . TYR A 1 87 ? 2.333 -9.941 -17.454 1.00 95.38 87 TYR A C 1
ATOM 708 O O . TYR A 1 87 ? 3.306 -10.361 -16.830 1.00 95.38 87 TYR A O 1
ATOM 716 N N . LEU A 1 88 ? 1.699 -10.674 -18.369 1.00 95.38 88 LEU A N 1
ATOM 717 C CA . LEU A 1 88 ? 2.148 -12.005 -18.767 1.00 95.38 88 LEU A CA 1
ATOM 718 C C . LEU A 1 88 ? 3.553 -11.941 -19.366 1.00 95.38 88 LEU A C 1
ATOM 720 O O . LEU A 1 88 ? 3.816 -11.141 -20.267 1.00 95.38 88 LEU A O 1
ATOM 724 N N . ASN A 1 89 ? 4.425 -12.832 -18.905 1.00 89.56 89 ASN A N 1
ATOM 725 C CA . ASN A 1 89 ? 5.767 -12.962 -19.448 1.00 89.56 89 ASN A CA 1
ATOM 726 C C . ASN A 1 89 ? 5.703 -13.550 -20.873 1.00 89.56 89 ASN A C 1
ATOM 728 O O . ASN A 1 89 ? 5.185 -14.652 -21.066 1.00 89.56 89 ASN A O 1
ATOM 732 N N . PRO A 1 90 ? 6.239 -12.864 -21.901 1.00 83.62 90 PRO A N 1
ATOM 733 C CA . PRO A 1 90 ? 6.164 -13.362 -23.277 1.00 83.62 90 PRO A CA 1
ATOM 734 C C . PRO A 1 90 ? 7.025 -14.608 -23.538 1.00 83.62 90 PRO A C 1
ATOM 736 O O . PRO A 1 90 ? 6.778 -15.333 -24.498 1.00 83.62 90 PRO A O 1
ATOM 739 N N . GLN A 1 91 ? 8.062 -14.839 -22.724 1.00 79.62 91 GLN A N 1
ATOM 740 C CA . GLN A 1 91 ? 9.064 -15.896 -22.929 1.00 79.62 91 GLN A CA 1
ATOM 741 C C . GLN A 1 91 ? 8.847 -17.154 -22.064 1.00 79.62 91 GLN A C 1
ATOM 743 O O . GLN A 1 91 ? 9.632 -18.095 -22.150 1.00 79.62 91 GLN A O 1
ATOM 748 N N . GLY A 1 92 ? 7.803 -17.199 -21.236 1.00 66.69 92 GLY A N 1
ATOM 749 C CA . GLY A 1 92 ? 7.516 -18.313 -20.331 1.00 66.69 92 GLY A CA 1
ATOM 750 C C . GLY A 1 92 ? 6.291 -18.011 -19.471 1.00 66.69 92 GLY A C 1
ATOM 751 O O . GLY A 1 92 ? 5.927 -16.854 -19.322 1.00 66.69 92 GLY A O 1
ATOM 752 N N . GLY A 1 93 ? 5.623 -19.037 -18.941 1.00 84.50 93 GLY A N 1
ATOM 753 C CA . GLY A 1 93 ? 4.381 -18.856 -18.175 1.00 84.50 93 GLY A CA 1
ATOM 754 C C . GLY A 1 93 ? 4.524 -17.957 -16.934 1.00 84.50 93 GLY A C 1
ATOM 755 O O . GLY A 1 93 ? 5.616 -17.802 -16.389 1.00 84.50 93 GLY A O 1
ATOM 756 N N . GLY A 1 94 ? 3.396 -17.407 -16.474 1.00 91.62 94 GLY A N 1
ATOM 757 C CA . GLY A 1 94 ? 3.296 -16.549 -15.283 1.00 91.62 94 GLY A CA 1
ATOM 758 C C . GLY A 1 94 ? 3.387 -15.049 -15.579 1.00 91.62 94 GLY A C 1
ATOM 759 O O . GLY A 1 94 ? 3.504 -14.635 -16.737 1.00 91.62 94 GLY A O 1
ATOM 760 N N . HIS A 1 95 ? 3.328 -14.240 -14.521 1.00 96.19 95 HIS A N 1
ATOM 761 C CA . HIS A 1 95 ? 3.338 -12.777 -14.606 1.00 96.19 95 HIS A CA 1
ATOM 762 C C . HIS A 1 95 ? 4.620 -12.149 -14.031 1.00 96.19 95 HIS A C 1
ATOM 764 O O . HIS A 1 95 ? 5.320 -12.733 -13.195 1.00 96.19 95 HIS A O 1
ATOM 770 N N . ASP A 1 96 ? 4.944 -10.938 -14.484 1.00 94.94 96 ASP A N 1
ATOM 771 C CA . ASP A 1 96 ? 5.949 -10.080 -13.852 1.00 94.94 96 ASP A CA 1
ATOM 772 C C . ASP A 1 96 ? 5.359 -9.329 -12.638 1.00 94.94 96 ASP A C 1
ATOM 774 O O . ASP A 1 96 ? 4.254 -9.624 -12.184 1.00 94.94 96 ASP A O 1
ATOM 778 N N . GLY A 1 97 ? 6.101 -8.373 -12.076 1.00 94.94 97 GLY A N 1
ATOM 779 C CA . GLY A 1 97 ? 5.512 -7.352 -11.206 1.00 94.94 97 GLY A CA 1
ATOM 780 C C . GLY A 1 97 ? 4.762 -7.861 -9.968 1.00 94.94 97 GLY A C 1
ATOM 781 O O . GLY A 1 97 ? 5.097 -8.896 -9.390 1.00 94.94 97 GLY A O 1
ATOM 782 N N . MET A 1 98 ? 3.736 -7.104 -9.571 1.00 96.12 98 MET A N 1
ATOM 783 C CA . MET A 1 98 ? 2.894 -7.376 -8.399 1.00 96.12 98 MET A CA 1
ATOM 784 C C . MET A 1 98 ? 2.148 -8.713 -8.504 1.00 96.12 98 MET A C 1
ATOM 786 O O . MET A 1 98 ? 2.160 -9.485 -7.546 1.00 96.12 98 MET A O 1
ATOM 790 N N . VAL A 1 99 ? 1.524 -9.024 -9.648 1.00 96.25 99 VAL A N 1
ATOM 791 C CA . VAL A 1 99 ? 0.839 -10.323 -9.823 1.00 96.25 99 VAL A CA 1
ATOM 792 C C . VAL A 1 99 ? 1.836 -11.475 -9.745 1.00 96.25 99 VAL A C 1
ATOM 794 O O . VAL A 1 99 ? 1.578 -12.462 -9.068 1.00 96.25 99 VAL A O 1
ATOM 797 N N . GLY A 1 100 ? 3.002 -11.340 -10.369 1.00 96.19 100 GLY A N 1
ATOM 798 C CA . GLY A 1 100 ? 4.044 -12.357 -10.315 1.00 96.19 100 GLY A CA 1
ATOM 799 C C . GLY A 1 100 ? 4.555 -12.609 -8.899 1.00 96.19 100 GLY A C 1
ATOM 800 O O . GLY A 1 100 ? 4.763 -13.761 -8.526 1.00 96.19 100 GLY A O 1
ATOM 801 N N . GLN A 1 101 ? 4.732 -11.551 -8.100 1.00 95.69 101 GLN A N 1
ATOM 802 C CA . GLN A 1 101 ? 5.114 -11.672 -6.687 1.00 95.69 101 GLN A CA 1
ATOM 803 C C . GLN A 1 101 ? 4.085 -12.487 -5.890 1.00 95.69 101 GLN A C 1
ATOM 805 O O . GLN A 1 101 ? 4.467 -13.360 -5.108 1.00 95.69 101 GLN A O 1
ATOM 810 N N . LEU A 1 102 ? 2.790 -12.257 -6.137 1.00 95.31 102 LEU A N 1
ATOM 811 C CA . LEU A 1 102 ? 1.699 -13.038 -5.542 1.00 95.31 102 LEU A CA 1
ATOM 812 C C . LEU A 1 102 ? 1.727 -14.503 -5.992 1.00 95.31 102 LEU A C 1
ATOM 814 O O . LEU A 1 102 ? 1.652 -15.404 -5.162 1.00 95.31 102 LEU A O 1
ATOM 818 N N . GLU A 1 103 ? 1.853 -14.757 -7.296 1.00 95.38 103 GLU A N 1
ATOM 819 C CA . GLU A 1 103 ? 1.883 -16.117 -7.852 1.00 95.38 103 GLU A CA 1
ATOM 820 C C . GLU A 1 103 ? 3.041 -16.953 -7.301 1.00 95.38 103 GLU A C 1
ATOM 822 O O . GLU A 1 103 ? 2.898 -18.159 -7.097 1.00 95.38 103 GLU A O 1
ATOM 827 N N . ARG A 1 104 ? 4.188 -16.312 -7.052 1.00 94.94 104 ARG A N 1
ATOM 828 C CA . ARG A 1 104 ? 5.390 -16.958 -6.512 1.00 94.94 104 ARG A CA 1
ATOM 829 C C . ARG A 1 104 ? 5.411 -17.039 -4.982 1.00 94.94 104 ARG A C 1
ATOM 831 O O . ARG A 1 104 ? 6.322 -17.660 -4.440 1.00 94.94 104 ARG A O 1
ATOM 838 N N . GLY A 1 105 ? 4.434 -16.450 -4.285 1.00 94.75 105 GLY A N 1
ATOM 839 C CA . GLY A 1 105 ? 4.399 -16.397 -2.818 1.00 94.75 105 GLY A CA 1
ATOM 840 C C . GLY A 1 105 ? 5.540 -15.575 -2.209 1.00 94.75 105 GLY A C 1
ATOM 841 O O . GLY A 1 105 ? 5.952 -15.822 -1.075 1.00 94.75 105 GLY A O 1
ATOM 842 N N . GLU A 1 106 ? 6.089 -14.624 -2.968 1.00 93.56 106 GLU A N 1
ATOM 843 C CA . GLU A 1 106 ? 7.141 -13.716 -2.494 1.00 93.56 106 GLU A CA 1
ATOM 844 C C . GLU A 1 106 ? 6.587 -12.776 -1.421 1.00 93.56 106 GLU A C 1
ATOM 846 O O . GLU A 1 106 ? 7.257 -12.514 -0.415 1.00 93.56 106 GLU A O 1
ATOM 851 N N . ILE A 1 107 ? 5.322 -12.381 -1.593 1.00 91.25 107 ILE A N 1
ATOM 852 C CA . ILE A 1 107 ? 4.529 -11.590 -0.651 1.00 91.25 107 ILE A CA 1
ATOM 853 C C . ILE A 1 107 ? 3.374 -12.400 -0.066 1.00 91.25 107 ILE A C 1
ATOM 855 O O . ILE A 1 107 ? 2.696 -13.129 -0.820 1.00 91.25 107 ILE A O 1
#

Nearest PDB structures (foldseek):
  8e93-assembly1_D  TM=7.226E-01  e=3.705E+00  Homo sapiens
  1qg0-assembly2_B  TM=2.710E-01  e=5.174E+00  Pisum sativum
  5vwb-assembly1_A  TM=2.860E-01  e=6.758E+00  Zea mays

pLDDT: mean 88.7, std 9.4, range [46.16, 96.44]

Organism: NCBI:txid320908

Sequence (107 aa):
NVSTGFKIKLNNTKVKLRSDFHGIRLRGTVVLTKLKTNSSNAEERIVDTNILPHLDSVSRFTYILFLNLQDLYNFTFDFEVTESWGYLNPQGGGHDGMVGQLERGEI

Solvent-accessible 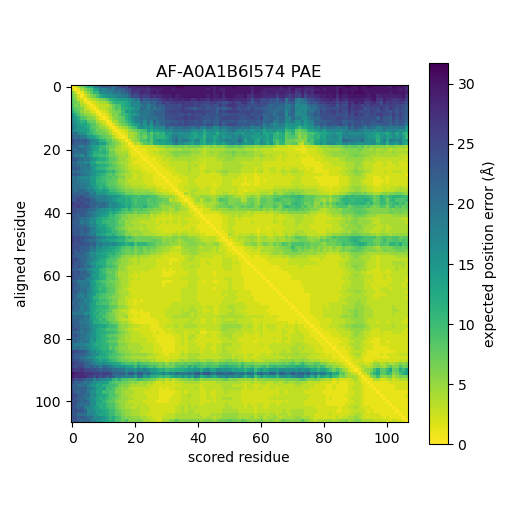surface area (backbone atoms only — not comparable to full-atom values): 6555 Å² total; per-residue (Å²): 137,84,81,82,72,93,81,87,79,79,91,68,74,95,72,82,79,88,54,68,52,82,60,42,76,44,64,42,69,45,52,37,71,70,61,88,67,52,60,92,51,35,66,66,58,52,72,37,71,85,61,66,58,84,51,45,46,68,45,34,52,50,50,56,49,49,55,56,46,25,70,64,26,38,37,43,79,48,62,42,67,31,67,34,73,39,55,73,44,92,90,48,91,60,38,39,38,47,48,21,35,51,77,69,60,77,72

Radius of gyration: 22.36 Å; Cα contacts (8 Å, |Δi|>4): 130; chains: 1; bounding box: 71×37×56 Å

Secondary structure (DSSP, 8-state):
-----------S-S-------TTEEEEEEEE-SSS---TTTHHHHHH-SSS-TTTTHHHHHHHHHHHHHHHHHTEEEEEEEES---PBPTTSSSB-HHHHHHHTT--